Protein AF-A0A4Y2WMZ4-F1 (afdb_monomer)

Structure (mmCIF, N/CA/C/O backbone):
data_AF-A0A4Y2WMZ4-F1
#
_entry.id   AF-A0A4Y2WMZ4-F1
#
loop_
_atom_site.group_PDB
_atom_site.id
_atom_site.type_symbol
_atom_site.label_atom_id
_atom_site.label_alt_id
_atom_site.label_comp_id
_atom_site.label_asym_id
_atom_site.label_entity_id
_atom_site.label_seq_id
_atom_site.pdbx_PDB_ins_code
_atom_site.Cartn_x
_atom_site.Cartn_y
_atom_site.Cartn_z
_atom_site.occupancy
_atom_site.B_iso_or_equiv
_atom_site.auth_seq_id
_atom_site.auth_comp_id
_atom_site.auth_asym_id
_atom_site.auth_atom_id
_atom_site.pdbx_PDB_model_num
ATOM 1 N N . MET A 1 1 ? -33.178 -19.086 -6.536 1.00 58.06 1 MET A N 1
ATOM 2 C CA . MET A 1 1 ? -31.926 -18.379 -6.899 1.00 58.06 1 MET A CA 1
ATOM 3 C C . MET A 1 1 ? -31.926 -17.810 -8.334 1.00 58.06 1 MET A C 1
ATOM 5 O O . MET A 1 1 ? -30.859 -17.615 -8.892 1.00 58.06 1 MET A O 1
ATOM 9 N N . ALA A 1 2 ? -33.077 -17.492 -8.947 1.00 66.69 2 ALA A N 1
ATOM 10 C CA . ALA A 1 2 ? -33.120 -17.097 -10.368 1.00 66.69 2 ALA A CA 1
ATOM 11 C C . ALA A 1 2 ? -32.951 -15.580 -10.615 1.00 66.69 2 ALA A C 1
ATOM 13 O O . ALA A 1 2 ? -32.292 -15.176 -11.569 1.00 66.69 2 ALA A O 1
ATOM 14 N N . ALA A 1 3 ? -33.488 -14.728 -9.732 1.00 72.19 3 ALA A N 1
ATOM 15 C CA . ALA A 1 3 ? -33.454 -13.271 -9.912 1.00 72.19 3 ALA A CA 1
ATOM 16 C C . ALA A 1 3 ? -32.035 -12.675 -9.807 1.00 72.19 3 ALA A C 1
ATOM 18 O O . ALA A 1 3 ? -31.673 -11.786 -10.574 1.00 72.19 3 ALA A O 1
ATOM 19 N N . SER A 1 4 ? -31.201 -13.201 -8.904 1.00 76.88 4 SER A N 1
ATOM 20 C CA . SER A 1 4 ? -29.816 -12.745 -8.723 1.00 76.88 4 SER A CA 1
ATOM 21 C C . SER A 1 4 ? -28.914 -13.096 -9.911 1.00 76.88 4 SER A C 1
ATOM 23 O O . SER A 1 4 ? -28.044 -12.306 -10.268 1.00 76.88 4 SER A O 1
ATOM 25 N N . GLN A 1 5 ? -29.136 -14.246 -10.557 1.00 74.50 5 GLN A N 1
ATOM 26 C CA . GLN A 1 5 ? -28.428 -14.635 -11.782 1.00 74.50 5 GLN A CA 1
ATOM 27 C C . GLN A 1 5 ? -28.852 -13.787 -12.983 1.00 74.50 5 GLN A C 1
ATOM 29 O O . GLN A 1 5 ? -27.995 -13.338 -13.742 1.00 74.50 5 GLN A O 1
ATOM 34 N N . PHE A 1 6 ? -30.150 -13.499 -13.123 1.00 78.88 6 PHE A N 1
ATOM 35 C CA . PHE A 1 6 ? -30.649 -12.643 -14.199 1.00 78.88 6 PHE A CA 1
ATOM 36 C C . PHE A 1 6 ? -30.082 -11.216 -14.116 1.00 78.88 6 PHE A C 1
ATOM 38 O O . PHE A 1 6 ? -29.592 -10.703 -15.122 1.00 78.88 6 PHE A O 1
ATOM 45 N N . LEU A 1 7 ? -30.074 -10.613 -12.918 1.00 80.06 7 LEU A N 1
ATOM 46 C CA . LEU A 1 7 ? -29.489 -9.289 -12.663 1.00 80.06 7 LEU A CA 1
ATOM 47 C C . LEU A 1 7 ? -27.985 -9.254 -12.956 1.00 80.06 7 LEU A C 1
ATOM 49 O O . LEU A 1 7 ? -27.503 -8.339 -13.621 1.00 80.06 7 LEU A O 1
ATOM 53 N N . ARG A 1 8 ? -27.246 -10.270 -12.494 1.00 72.00 8 ARG A N 1
ATOM 54 C CA . ARG A 1 8 ? -25.796 -10.364 -12.702 1.00 72.00 8 ARG A CA 1
ATOM 55 C C . ARG A 1 8 ? -25.433 -10.419 -14.190 1.00 72.00 8 ARG A C 1
ATOM 57 O O . ARG A 1 8 ? -24.520 -9.712 -14.605 1.00 72.00 8 ARG A O 1
ATOM 64 N N . ASN A 1 9 ? -26.163 -11.216 -14.970 1.00 74.19 9 ASN A N 1
ATOM 65 C CA . ASN A 1 9 ? -25.829 -11.478 -16.370 1.00 74.19 9 ASN A CA 1
ATOM 66 C C . ASN A 1 9 ? -26.340 -10.387 -17.320 1.00 74.19 9 ASN A C 1
ATOM 68 O O . ASN A 1 9 ? -25.627 -10.014 -18.244 1.00 74.19 9 ASN A O 1
ATOM 72 N N . ASN A 1 10 ? -27.561 -9.884 -17.107 1.00 75.44 10 ASN A N 1
ATOM 73 C CA . ASN A 1 10 ? -28.216 -8.987 -18.067 1.00 75.44 10 ASN A CA 1
ATOM 74 C C . ASN A 1 10 ? -28.110 -7.508 -17.696 1.00 75.44 10 ASN A C 1
ATOM 76 O O . ASN A 1 10 ? -28.115 -6.667 -18.586 1.00 75.44 10 ASN A O 1
ATOM 80 N N . ILE A 1 11 ? -28.043 -7.178 -16.402 1.00 81.94 11 ILE A N 1
ATOM 81 C CA . ILE A 1 11 ? -28.072 -5.777 -15.950 1.00 81.94 11 ILE A CA 1
ATOM 82 C C . ILE A 1 11 ? -26.678 -5.303 -15.549 1.00 81.94 11 ILE A C 1
ATOM 84 O O . ILE A 1 11 ? -26.291 -4.188 -15.879 1.00 81.94 11 ILE A O 1
ATOM 88 N N . LEU A 1 12 ? -25.905 -6.150 -14.868 1.00 78.62 12 LEU A N 1
ATOM 89 C CA . LEU A 1 12 ? -24.570 -5.784 -14.391 1.00 78.62 12 LEU A CA 1
ATOM 90 C C . LEU A 1 12 ? -23.441 -6.240 -15.328 1.00 78.62 12 LEU A C 1
ATOM 92 O O . LEU A 1 12 ? -22.302 -5.832 -15.122 1.00 78.62 12 LEU A O 1
ATOM 96 N N . ALA A 1 13 ? -23.749 -7.085 -16.323 1.00 80.44 13 ALA A N 1
ATOM 97 C CA . ALA A 1 13 ? -22.795 -7.686 -17.264 1.00 80.44 13 ALA A CA 1
ATOM 98 C C . ALA A 1 13 ? -21.522 -8.233 -16.583 1.00 80.44 13 ALA A C 1
ATOM 100 O O . ALA A 1 13 ? -20.424 -8.176 -17.138 1.00 80.44 13 ALA A O 1
ATOM 101 N N . LEU A 1 14 ? -21.655 -8.740 -15.353 1.00 76.56 14 LEU A N 1
ATOM 102 C CA . LEU A 1 14 ? -20.504 -9.202 -14.590 1.00 76.56 14 LEU A CA 1
ATOM 103 C C . LEU A 1 14 ? -20.110 -10.594 -15.087 1.00 76.56 14 LEU A C 1
ATOM 105 O O . LEU A 1 14 ? -20.973 -11.481 -15.116 1.00 76.56 14 LEU A O 1
ATOM 109 N N . PRO A 1 15 ? -18.829 -10.826 -15.430 1.00 74.50 15 PRO A N 1
ATOM 110 C CA . PRO A 1 15 ? -18.363 -12.163 -15.747 1.00 74.50 15 PRO A CA 1
ATOM 111 C C . PRO A 1 15 ? -18.642 -13.070 -14.548 1.00 74.50 15 PRO A C 1
ATOM 113 O O . PRO A 1 15 ? -18.336 -12.733 -13.399 1.00 74.50 15 PRO A O 1
ATOM 116 N N . SER A 1 16 ? -19.281 -14.211 -14.803 1.00 75.06 16 SER A N 1
ATOM 117 C CA . SER A 1 16 ? -19.517 -15.196 -13.755 1.00 75.06 16 SER A CA 1
ATOM 118 C C . SER A 1 16 ? -18.174 -15.666 -13.197 1.00 75.06 16 SER A C 1
ATOM 120 O O . SER A 1 16 ? -17.227 -15.834 -13.970 1.00 75.06 16 SER A O 1
ATOM 122 N N . PRO A 1 17 ? -18.072 -15.895 -11.877 1.00 77.19 17 PRO A N 1
ATOM 123 C CA . PRO A 1 17 ? -16.851 -16.445 -11.311 1.00 77.19 17 PRO A CA 1
ATOM 124 C C . PRO A 1 17 ? -16.522 -17.783 -12.000 1.00 77.19 17 PRO A C 1
ATOM 126 O O . PRO A 1 17 ? -17.453 -18.540 -12.297 1.00 77.19 17 PRO A O 1
ATOM 129 N N . PRO A 1 18 ? -15.235 -18.066 -12.278 1.00 80.94 18 PRO A N 1
ATOM 130 C CA . PRO A 1 18 ? -14.827 -19.298 -12.944 1.00 80.94 18 PRO A CA 1
ATOM 131 C C . PRO A 1 18 ? -15.292 -20.514 -12.146 1.00 80.94 18 PRO A C 1
ATOM 133 O O . PRO A 1 18 ? -15.280 -20.509 -10.911 1.00 80.94 18 PRO A O 1
ATOM 136 N N . THR A 1 19 ? -15.705 -21.556 -12.862 1.00 87.31 19 THR A N 1
ATOM 137 C CA . THR A 1 19 ? -16.138 -22.809 -12.240 1.00 87.31 19 THR A CA 1
ATOM 138 C C . THR A 1 19 ? -14.970 -23.487 -11.523 1.00 87.31 19 THR A C 1
ATOM 140 O O . THR A 1 19 ? -13.800 -23.256 -11.834 1.00 87.31 19 THR A O 1
ATOM 143 N N . GLU A 1 20 ? -15.265 -24.359 -10.560 1.00 88.44 20 GLU A N 1
ATOM 144 C CA . GLU A 1 20 ? -14.228 -25.059 -9.791 1.00 88.44 20 GLU A CA 1
ATOM 145 C C . GLU A 1 20 ? -13.296 -25.8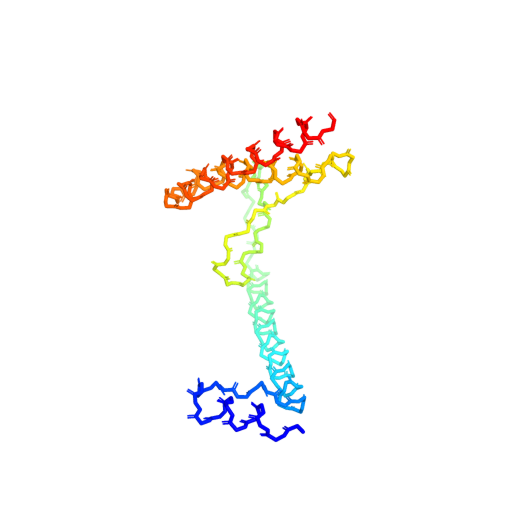93 -10.687 1.00 88.44 20 GLU A C 1
ATOM 147 O O . GLU A 1 20 ? -12.078 -25.896 -10.497 1.00 88.44 20 GLU A O 1
ATOM 152 N N . ALA A 1 21 ? -13.850 -26.517 -11.730 1.00 89.50 21 ALA A N 1
ATOM 153 C CA . ALA A 1 21 ? -13.086 -27.262 -12.725 1.00 89.50 21 ALA A CA 1
ATOM 154 C C . ALA A 1 21 ? -12.137 -26.357 -13.535 1.00 89.50 21 ALA A C 1
ATOM 156 O O . ALA A 1 21 ? -10.973 -26.700 -13.753 1.00 89.50 21 ALA A O 1
ATOM 157 N N . GLU A 1 22 ? -12.602 -25.177 -13.952 1.00 86.69 22 GLU A N 1
ATOM 158 C CA . GLU A 1 22 ? -11.765 -24.197 -14.653 1.00 86.69 22 GLU A CA 1
ATOM 159 C C . GLU A 1 22 ? -10.668 -23.651 -13.738 1.00 86.69 22 GLU A C 1
ATOM 161 O O . GLU A 1 22 ? -9.511 -23.554 -14.148 1.00 86.69 22 GLU A O 1
ATOM 166 N N . LEU A 1 23 ? -10.993 -23.362 -12.476 1.00 86.38 23 LEU A N 1
ATOM 167 C CA . LEU A 1 23 ? -10.026 -22.907 -11.482 1.00 86.38 23 LEU A CA 1
ATOM 168 C C . LEU A 1 23 ? -8.923 -23.947 -11.248 1.00 86.38 23 LEU A C 1
ATOM 170 O O . LEU A 1 23 ? -7.742 -23.592 -11.211 1.00 86.38 23 LEU A O 1
ATOM 174 N N . ALA A 1 24 ? -9.288 -2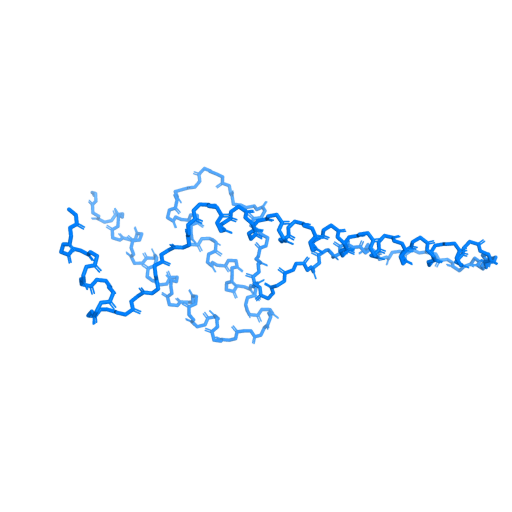5.225 -11.122 1.00 92.19 24 ALA A N 1
ATOM 175 C CA . ALA A 1 24 ? -8.331 -26.320 -10.987 1.00 92.19 24 ALA A CA 1
ATOM 176 C C . ALA A 1 24 ? -7.398 -26.401 -12.204 1.00 92.19 24 ALA A C 1
ATOM 178 O O . ALA A 1 24 ? -6.177 -26.498 -12.046 1.00 92.19 24 ALA A O 1
ATOM 179 N N . ARG A 1 25 ? -7.949 -26.257 -13.415 1.00 93.25 25 ARG A N 1
ATOM 180 C CA . ARG A 1 25 ? -7.167 -26.222 -14.655 1.00 93.25 25 ARG A CA 1
ATOM 181 C C . ARG A 1 25 ? -6.201 -25.036 -14.694 1.00 93.25 25 ARG A C 1
ATOM 183 O O . ARG A 1 25 ? -5.036 -25.223 -15.032 1.00 93.25 25 ARG A O 1
ATOM 190 N N . TYR A 1 26 ? -6.639 -23.834 -14.312 1.00 90.38 26 TYR A N 1
ATOM 191 C CA . TYR A 1 26 ? -5.760 -22.660 -14.246 1.00 90.38 26 TYR A CA 1
ATOM 192 C C . TYR A 1 26 ? -4.632 -22.834 -13.228 1.00 90.38 26 TYR A C 1
ATOM 194 O O . TYR A 1 26 ? -3.495 -22.447 -13.501 1.00 90.38 26 TYR A O 1
ATOM 202 N N . ARG A 1 27 ? -4.921 -23.444 -12.074 1.00 92.44 27 ARG A N 1
ATOM 203 C CA . ARG A 1 27 ? -3.908 -23.758 -11.059 1.00 92.44 27 ARG A CA 1
ATOM 204 C C . ARG A 1 27 ? -2.878 -24.750 -11.592 1.00 92.44 27 ARG A C 1
ATOM 206 O O . ARG A 1 27 ? -1.691 -24.456 -11.509 1.00 92.44 27 ARG A O 1
ATOM 213 N N . SER A 1 28 ? -3.317 -25.858 -12.189 1.00 93.62 28 SER A N 1
ATOM 214 C CA . SER A 1 28 ? -2.423 -26.848 -12.810 1.00 93.62 28 SER A CA 1
ATOM 215 C C . SER A 1 28 ? -1.559 -26.218 -13.904 1.00 93.62 28 SER A C 1
ATOM 217 O O . SER A 1 28 ? -0.338 -26.321 -13.848 1.00 93.62 28 SER A O 1
ATOM 219 N N . MET A 1 29 ? -2.163 -25.460 -14.821 1.00 94.50 29 MET A N 1
ATOM 220 C CA . MET A 1 29 ? -1.436 -24.794 -15.904 1.00 94.50 29 MET A CA 1
ATOM 221 C C . MET A 1 29 ? -0.385 -23.804 -15.380 1.00 94.50 29 MET A C 1
ATOM 223 O O . MET A 1 29 ? 0.723 -23.730 -15.910 1.00 94.50 29 MET A O 1
ATOM 227 N N . ARG A 1 30 ? -0.710 -23.051 -14.320 1.00 92.19 30 ARG A N 1
ATOM 228 C CA . ARG A 1 30 ? 0.234 -22.125 -13.682 1.00 92.19 30 ARG A CA 1
ATOM 229 C C . ARG A 1 30 ? 1.394 -22.872 -13.024 1.00 92.19 30 ARG A C 1
ATOM 231 O O . ARG A 1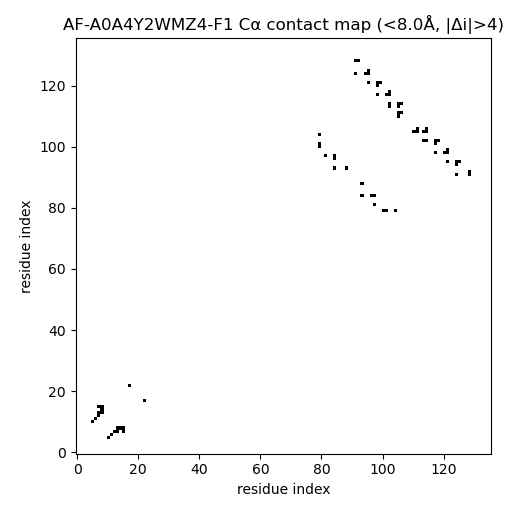 30 ? 2.535 -22.440 -13.167 1.00 92.19 30 ARG A O 1
ATOM 238 N N . LEU A 1 31 ? 1.116 -23.972 -12.324 1.00 96.12 31 LEU A N 1
ATOM 239 C CA . LEU A 1 31 ? 2.148 -24.799 -11.695 1.00 96.12 31 LEU A CA 1
ATOM 240 C C . LEU A 1 31 ? 3.102 -25.385 -12.740 1.00 96.12 31 LEU A C 1
ATOM 242 O O . LEU A 1 31 ? 4.314 -25.260 -12.580 1.00 96.12 31 LEU A O 1
ATOM 246 N N . ASP A 1 32 ? 2.577 -25.921 -13.841 1.00 94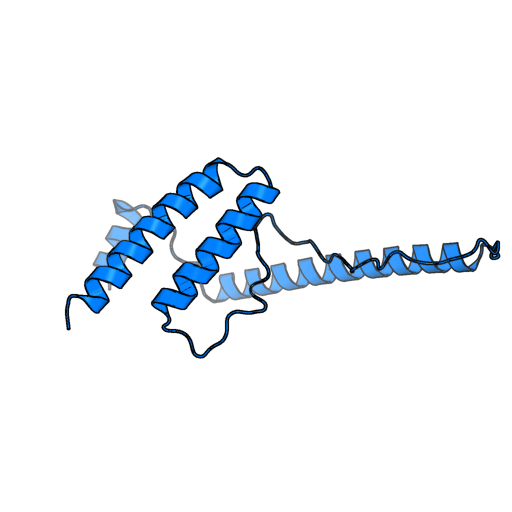.44 32 ASP A N 1
ATOM 247 C CA . ASP A 1 32 ? 3.392 -26.467 -14.931 1.00 94.44 32 ASP A CA 1
ATOM 248 C C . ASP A 1 32 ? 4.272 -25.396 -15.581 1.00 94.44 32 ASP A C 1
ATOM 250 O O . ASP A 1 32 ? 5.440 -25.634 -15.897 1.00 94.44 32 ASP A O 1
ATOM 254 N N . GLN A 1 33 ? 3.734 -24.187 -15.764 1.00 93.19 33 GLN A N 1
ATOM 255 C CA . GLN A 1 33 ? 4.489 -23.063 -16.311 1.00 93.19 33 GLN A CA 1
ATOM 256 C C . GLN A 1 33 ? 5.638 -22.642 -15.387 1.00 93.19 33 GLN A C 1
ATOM 258 O O . GLN A 1 33 ? 6.750 -22.398 -15.861 1.00 93.19 33 GLN A O 1
ATOM 263 N N . VAL A 1 34 ? 5.379 -22.570 -14.079 1.00 91.25 34 VAL A N 1
ATOM 264 C CA . VAL A 1 34 ? 6.401 -22.263 -13.070 1.00 91.25 34 VAL A CA 1
ATOM 265 C C . VAL A 1 34 ? 7.468 -23.353 -13.050 1.00 91.25 34 VAL A C 1
ATOM 267 O O . VAL A 1 34 ? 8.655 -23.044 -13.125 1.00 91.25 34 VAL A O 1
ATOM 270 N N . HIS A 1 35 ? 7.062 -24.622 -13.030 1.00 93.69 35 HIS A N 1
ATOM 271 C CA . HIS A 1 35 ? 7.987 -25.750 -13.010 1.00 93.69 35 HIS A CA 1
ATOM 272 C C . HIS A 1 35 ? 8.890 -25.761 -14.250 1.00 93.69 35 HIS A C 1
ATOM 274 O O . HIS A 1 35 ? 10.108 -25.892 -14.129 1.00 93.69 35 HIS A O 1
ATOM 280 N N . ARG A 1 36 ? 8.320 -25.518 -15.437 1.00 95.06 36 ARG A N 1
ATOM 281 C CA . ARG A 1 36 ? 9.084 -25.406 -16.685 1.00 95.06 36 ARG A CA 1
ATOM 282 C C . ARG A 1 36 ? 10.126 -24.288 -16.626 1.00 95.06 36 ARG A C 1
ATOM 284 O O . ARG A 1 36 ? 11.251 -24.507 -17.065 1.00 95.06 36 ARG A O 1
ATOM 291 N N . ARG A 1 37 ? 9.777 -23.113 -16.085 1.00 91.25 37 ARG A N 1
ATOM 292 C CA . ARG A 1 37 ? 10.740 -22.010 -15.912 1.00 91.25 37 ARG A CA 1
ATOM 293 C C . ARG A 1 37 ? 11.886 -22.401 -14.984 1.00 91.25 37 ARG A C 1
ATOM 295 O O . ARG A 1 37 ? 13.038 -22.234 -15.363 1.00 91.25 37 ARG A O 1
ATOM 302 N N . ILE A 1 38 ? 11.571 -22.984 -13.826 1.00 89.12 38 ILE A N 1
ATOM 303 C CA . ILE A 1 38 ? 12.579 -23.425 -12.849 1.00 89.12 38 ILE A CA 1
ATOM 304 C C . ILE A 1 38 ? 13.541 -24.436 -13.482 1.00 89.12 38 ILE A C 1
ATOM 306 O O . ILE A 1 38 ? 14.752 -24.339 -13.301 1.00 89.12 38 ILE A O 1
ATOM 310 N N . GLN A 1 39 ? 13.019 -25.398 -14.246 1.00 91.62 39 GLN A N 1
ATOM 311 C CA . GLN A 1 39 ? 13.854 -26.394 -14.911 1.00 91.62 39 GLN A CA 1
ATOM 312 C C . GLN A 1 39 ? 14.811 -25.750 -15.926 1.00 91.62 39 GLN A C 1
ATOM 314 O O . GLN A 1 39 ? 15.998 -26.066 -15.923 1.00 91.62 39 GLN A O 1
ATOM 319 N N . GLN A 1 40 ? 14.319 -24.818 -16.747 1.00 92.19 40 GLN A N 1
ATOM 320 C CA . GLN A 1 40 ? 15.148 -24.108 -17.725 1.00 92.19 40 GLN A CA 1
ATOM 321 C C . GLN A 1 40 ? 16.252 -23.278 -17.060 1.00 92.19 40 GLN A C 1
ATOM 323 O O . GLN A 1 40 ? 17.396 -23.306 -17.511 1.00 92.19 40 GLN A O 1
ATOM 328 N N . GLU A 1 41 ? 15.929 -22.566 -15.978 1.00 85.50 41 GLU A N 1
ATOM 329 C CA . GLU A 1 41 ? 16.911 -21.791 -15.211 1.00 85.50 41 GLU A CA 1
ATOM 330 C C . GLU A 1 41 ? 17.983 -22.702 -14.599 1.00 85.50 41 GLU A C 1
ATOM 332 O O . GLU A 1 41 ? 19.176 -22.433 -14.747 1.00 85.50 41 GLU A O 1
ATOM 337 N N . LYS A 1 42 ? 17.575 -23.831 -14.005 1.00 89.94 42 LYS A N 1
ATOM 338 C CA . LYS A 1 42 ? 18.488 -24.820 -13.415 1.00 89.94 42 LYS A CA 1
ATOM 339 C C . LYS A 1 42 ? 19.426 -25.450 -14.449 1.00 89.94 42 LYS A C 1
ATOM 341 O O . LYS A 1 42 ? 20.612 -25.633 -14.177 1.00 89.94 42 LYS A O 1
ATOM 346 N N . GLU A 1 43 ? 18.916 -25.789 -15.632 1.00 88.44 43 GLU A N 1
ATOM 347 C CA . GLU A 1 43 ? 19.728 -26.322 -16.734 1.00 88.44 43 GLU A CA 1
ATOM 348 C C . GLU A 1 43 ? 20.731 -25.277 -17.246 1.00 88.44 43 GLU A C 1
ATOM 350 O O . GLU A 1 43 ? 21.913 -25.584 -17.429 1.00 88.44 43 GLU A O 1
ATOM 355 N N . ALA A 1 44 ? 20.297 -24.025 -17.413 1.00 87.56 44 ALA A N 1
ATOM 356 C CA . ALA A 1 44 ? 21.171 -22.931 -17.824 1.00 87.56 44 ALA A CA 1
ATOM 357 C C . ALA A 1 44 ? 22.280 -22.657 -16.793 1.00 87.56 44 ALA A C 1
ATOM 359 O O . ALA A 1 44 ? 23.436 -22.444 -17.169 1.00 87.56 44 ALA A O 1
ATOM 360 N N . GLU A 1 45 ? 21.958 -22.696 -15.499 1.00 84.44 45 GLU A N 1
ATOM 361 C CA . GLU A 1 45 ? 22.927 -22.526 -14.416 1.00 84.44 45 GLU A CA 1
ATOM 362 C C . GLU A 1 45 ? 23.949 -23.669 -14.380 1.00 84.44 45 GLU A C 1
ATOM 364 O O . GLU A 1 45 ? 25.152 -23.416 -14.307 1.00 84.44 45 GLU A O 1
ATOM 369 N N . MET A 1 46 ? 23.503 -24.920 -14.538 1.00 81.94 46 MET A N 1
ATOM 370 C CA . MET A 1 46 ? 24.396 -26.080 -14.602 1.00 81.94 46 MET A CA 1
ATOM 371 C C . MET A 1 46 ? 25.394 -25.974 -15.763 1.00 81.94 46 MET A C 1
ATOM 373 O O . MET A 1 46 ? 26.586 -26.233 -15.581 1.00 81.94 46 MET A O 1
ATOM 377 N N . LEU A 1 47 ? 24.934 -25.543 -16.941 1.00 84.81 47 LEU A N 1
ATOM 378 C CA . LEU A 1 47 ? 25.798 -25.320 -18.103 1.00 84.81 47 LEU A CA 1
ATOM 379 C C . LEU A 1 47 ? 26.810 -24.189 -17.865 1.00 84.81 47 LEU A C 1
ATOM 381 O O . LEU A 1 47 ? 27.969 -24.308 -18.275 1.00 84.81 47 LEU A O 1
ATOM 385 N N . ARG A 1 48 ? 26.414 -23.108 -17.175 1.00 78.19 48 ARG A N 1
ATOM 386 C CA . ARG A 1 48 ? 27.345 -22.037 -16.770 1.00 78.19 48 ARG A CA 1
ATOM 387 C C . ARG A 1 48 ? 28.413 -22.575 -15.820 1.00 78.19 48 ARG A C 1
ATOM 389 O O . ARG A 1 48 ? 29.597 -22.378 -16.084 1.00 78.19 48 ARG A O 1
ATOM 396 N N . ASN A 1 49 ? 28.012 -23.321 -14.793 1.00 75.44 49 ASN A N 1
ATOM 397 C CA . ASN A 1 49 ? 28.927 -23.879 -13.797 1.00 75.44 49 ASN A CA 1
ATOM 398 C C . ASN A 1 49 ? 29.905 -24.900 -14.412 1.00 75.44 49 ASN A C 1
ATOM 400 O O . ASN A 1 49 ? 31.092 -24.910 -14.091 1.00 75.44 49 ASN A O 1
ATOM 404 N N . GLN A 1 50 ? 29.442 -25.724 -15.361 1.00 74.88 50 GLN A N 1
ATOM 405 C CA . GLN A 1 50 ? 30.302 -26.658 -16.094 1.00 74.88 50 GLN A CA 1
ATOM 406 C C . GLN A 1 50 ? 31.339 -25.919 -16.955 1.00 74.88 50 GLN A C 1
ATOM 408 O O . GLN A 1 50 ? 32.518 -26.283 -16.951 1.00 74.88 50 GLN A O 1
ATOM 413 N N . LYS A 1 51 ? 30.939 -24.846 -17.651 1.00 69.19 51 LYS A N 1
ATOM 414 C CA . LYS A 1 51 ? 31.859 -24.032 -18.458 1.00 69.19 51 LYS A CA 1
ATOM 415 C C . LYS A 1 51 ? 32.902 -23.322 -17.591 1.00 69.19 51 LYS A C 1
ATOM 417 O O . LYS A 1 51 ? 34.063 -23.248 -17.993 1.00 69.19 51 LYS A O 1
ATOM 422 N N . GLU A 1 52 ? 32.522 -22.865 -16.399 1.00 60.66 52 GLU A N 1
ATOM 423 C CA . GLU A 1 52 ? 33.458 -22.295 -15.422 1.00 60.66 52 GLU A CA 1
ATOM 424 C C . GLU A 1 52 ? 34.425 -23.342 -14.844 1.00 60.66 52 GLU A C 1
ATOM 426 O O . GLU A 1 52 ? 35.599 -23.035 -14.657 1.00 60.66 52 GLU A O 1
ATOM 431 N N . SER A 1 53 ? 34.005 -24.604 -14.685 1.00 57.34 53 SER A N 1
ATOM 432 C CA . SER A 1 53 ? 34.885 -25.683 -14.197 1.00 57.34 53 SER A CA 1
ATOM 433 C C . SER A 1 53 ? 36.022 -26.074 -15.160 1.00 57.34 53 SER A C 1
ATOM 435 O O . SER A 1 53 ? 37.038 -26.613 -14.730 1.00 57.34 53 SER A O 1
ATOM 437 N N . SER A 1 54 ? 35.895 -25.761 -16.457 1.00 57.06 54 SER A N 1
ATOM 438 C CA . SER A 1 54 ? 36.941 -26.002 -17.472 1.00 57.06 54 SER A CA 1
ATOM 439 C C . SER A 1 54 ? 37.954 -24.856 -17.637 1.00 57.06 54 SER A C 1
ATOM 441 O O . SER A 1 54 ? 38.853 -24.946 -18.475 1.00 57.06 54 SER A O 1
ATOM 443 N N . LYS A 1 55 ? 37.835 -23.769 -16.860 1.00 53.31 55 LYS A N 1
ATOM 444 C CA . LYS A 1 55 ? 38.722 -22.600 -16.940 1.00 53.31 55 LYS A CA 1
ATOM 445 C C . LYS A 1 55 ? 39.535 -22.504 -15.646 1.00 53.31 55 LYS A C 1
ATOM 447 O O . LYS A 1 55 ? 39.027 -22.099 -14.609 1.00 53.31 55 LYS A O 1
ATOM 452 N N . SER A 1 56 ? 40.794 -22.936 -15.705 1.00 42.66 56 SER A N 1
ATOM 453 C CA . SER A 1 56 ? 41.736 -22.967 -14.576 1.00 42.66 56 SER A CA 1
ATOM 454 C C . SER A 1 56 ? 41.803 -21.638 -13.793 1.00 42.66 56 SER A C 1
ATOM 456 O O . SER A 1 56 ? 41.729 -20.567 -14.405 1.00 42.66 56 SER A O 1
ATOM 458 N N . PRO A 1 57 ? 41.981 -21.681 -12.457 1.00 46.50 57 PRO A N 1
ATOM 459 C CA . PRO A 1 57 ? 41.818 -20.526 -11.581 1.00 46.50 57 PRO A CA 1
ATOM 460 C C . PRO A 1 57 ? 43.044 -19.609 -11.635 1.00 46.50 57 PRO A C 1
ATOM 462 O O . PRO A 1 57 ? 44.180 -20.053 -11.490 1.00 46.50 57 PRO A O 1
ATOM 465 N N . SER A 1 58 ? 42.819 -18.306 -11.797 1.00 38.91 58 SER A N 1
ATOM 466 C CA . SER A 1 58 ? 43.826 -17.281 -11.493 1.00 38.91 58 SER A CA 1
ATOM 467 C C . SER A 1 58 ? 43.579 -16.777 -10.064 1.00 38.91 58 SER A C 1
ATOM 469 O O . SER A 1 58 ? 42.448 -16.383 -9.769 1.00 38.91 58 SER A O 1
ATOM 471 N N . PRO A 1 59 ? 44.572 -16.777 -9.156 1.00 45.84 59 PRO A N 1
ATOM 472 C CA . PRO A 1 59 ? 44.366 -16.351 -7.780 1.00 45.84 59 PRO A CA 1
ATOM 473 C C . PRO A 1 59 ? 44.443 -14.825 -7.699 1.00 45.84 59 PRO A C 1
ATOM 475 O O . PRO A 1 59 ? 45.520 -14.245 -7.574 1.00 45.84 59 PRO A O 1
ATOM 478 N N . VAL A 1 60 ? 43.290 -14.160 -7.745 1.00 37.16 60 VAL A N 1
ATOM 479 C CA . VAL A 1 60 ? 43.184 -12.739 -7.396 1.00 37.16 60 VAL A CA 1
ATOM 480 C C . VAL A 1 60 ? 42.341 -12.592 -6.134 1.00 37.16 60 VAL A C 1
ATOM 482 O O . VAL A 1 60 ? 41.128 -12.758 -6.120 1.00 37.16 60 VAL A O 1
ATOM 485 N N . LYS A 1 61 ? 43.094 -12.366 -5.058 1.00 39.56 61 LYS A N 1
ATOM 486 C CA . LYS A 1 61 ? 42.765 -11.927 -3.699 1.00 39.56 61 LYS A CA 1
ATOM 487 C C . LYS A 1 61 ? 41.335 -11.389 -3.496 1.00 39.56 61 LYS A C 1
ATOM 489 O O . LYS A 1 61 ? 40.962 -10.351 -4.026 1.00 39.56 61 LYS A O 1
ATOM 494 N N . SER A 1 62 ? 40.606 -12.070 -2.613 1.00 38.81 62 SER A N 1
ATOM 495 C CA . SER A 1 62 ? 39.528 -11.519 -1.773 1.00 38.81 62 SER A CA 1
ATOM 496 C C . SER A 1 62 ? 40.137 -10.659 -0.640 1.00 38.81 62 SER A C 1
ATOM 498 O O . SER A 1 62 ? 41.312 -10.882 -0.332 1.00 38.81 62 SER A O 1
ATOM 500 N N . PRO A 1 63 ? 39.411 -9.721 0.013 1.00 47.00 63 PRO A N 1
ATOM 501 C CA . PRO A 1 63 ? 38.050 -9.966 0.490 1.00 47.00 63 PRO A CA 1
ATOM 502 C C . PRO A 1 63 ? 37.075 -8.781 0.421 1.00 47.00 63 PRO A C 1
ATOM 504 O O . PRO A 1 63 ? 37.441 -7.624 0.247 1.00 47.00 63 PRO A O 1
ATOM 507 N N . ASN A 1 64 ? 35.827 -9.123 0.731 1.00 39.50 64 ASN A N 1
ATOM 508 C CA . ASN A 1 64 ? 34.809 -8.242 1.289 1.00 39.50 64 ASN A CA 1
ATOM 509 C C . ASN A 1 64 ? 33.896 -7.541 0.280 1.00 39.50 64 ASN A C 1
ATOM 511 O O . ASN A 1 64 ? 34.019 -6.355 0.001 1.00 39.50 64 ASN A O 1
ATOM 515 N N . GLN A 1 65 ? 32.901 -8.290 -0.184 1.00 42.19 65 GLN A N 1
ATOM 516 C CA . GLN A 1 65 ? 31.550 -7.769 -0.350 1.00 42.19 65 GLN A CA 1
ATOM 517 C C . GLN A 1 65 ? 30.596 -8.951 -0.190 1.00 42.19 65 GLN A C 1
ATOM 519 O O . GLN A 1 65 ? 30.555 -9.854 -1.024 1.00 42.19 65 GLN A O 1
ATOM 524 N N . GLN A 1 66 ? 29.881 -8.970 0.935 1.00 43.16 66 GLN A N 1
ATOM 525 C CA . GLN A 1 66 ? 28.715 -9.820 1.136 1.00 43.16 66 GLN A CA 1
ATOM 526 C C . GLN A 1 66 ? 27.735 -9.544 -0.008 1.00 43.16 66 GLN A C 1
ATOM 528 O O . GLN A 1 66 ? 27.011 -8.552 0.011 1.00 43.16 66 GLN A O 1
ATOM 533 N N . ARG A 1 67 ? 27.717 -10.410 -1.025 1.00 42.31 67 ARG A N 1
ATOM 534 C CA . ARG A 1 67 ? 26.569 -10.508 -1.923 1.00 42.31 67 ARG A CA 1
ATOM 535 C C . ARG A 1 67 ? 25.456 -11.164 -1.126 1.00 42.31 67 ARG A C 1
ATOM 537 O O . ARG A 1 67 ? 25.378 -12.386 -1.039 1.00 42.31 67 ARG A O 1
ATOM 544 N N . VAL A 1 68 ? 24.635 -10.330 -0.504 1.00 44.62 68 VAL A N 1
ATOM 545 C CA . VAL A 1 68 ? 23.282 -10.716 -0.120 1.00 44.62 68 VAL A CA 1
ATOM 546 C C . VAL A 1 68 ? 22.605 -11.180 -1.406 1.00 44.62 68 VAL A C 1
ATOM 548 O O . VAL A 1 68 ? 22.564 -10.446 -2.392 1.00 44.62 68 VAL A O 1
ATOM 551 N N . ALA A 1 69 ? 22.201 -12.445 -1.429 1.00 45.03 69 ALA A N 1
ATOM 552 C CA . ALA A 1 69 ? 21.446 -13.012 -2.526 1.00 45.03 69 ALA A CA 1
ATOM 553 C C . ALA A 1 69 ? 20.150 -12.208 -2.677 1.00 45.03 69 ALA A C 1
ATOM 555 O O . ALA A 1 69 ? 19.342 -12.171 -1.753 1.00 45.03 69 ALA A O 1
ATOM 556 N N . GLU A 1 70 ? 19.963 -11.559 -3.820 1.00 49.81 70 GLU A N 1
ATOM 557 C CA . GLU A 1 70 ? 18.667 -11.027 -4.223 1.00 49.81 70 GLU A CA 1
ATOM 558 C C . GLU A 1 70 ? 17.905 -12.118 -4.986 1.00 49.81 70 GLU A C 1
ATOM 560 O O . GLU A 1 70 ? 18.218 -12.378 -6.150 1.00 49.81 70 GLU A O 1
ATOM 565 N N . PRO A 1 71 ? 16.872 -12.746 -4.403 1.00 47.41 71 PRO A N 1
ATOM 566 C CA . PRO A 1 71 ? 15.813 -13.345 -5.188 1.00 47.41 71 PRO A CA 1
ATOM 567 C C . PRO A 1 71 ? 14.723 -12.287 -5.408 1.00 47.41 71 PRO A C 1
ATOM 569 O O . PRO A 1 71 ? 13.719 -12.264 -4.701 1.00 47.41 71 PRO A O 1
ATOM 572 N N . VAL A 1 72 ? 14.898 -11.395 -6.388 1.00 57.09 72 VAL A N 1
ATOM 573 C CA . VAL A 1 72 ? 13.818 -10.492 -6.832 1.00 57.09 72 VAL A CA 1
ATOM 574 C C . VAL A 1 72 ? 13.245 -10.933 -8.177 1.00 57.09 72 VAL A C 1
ATOM 576 O O . VAL A 1 72 ? 13.553 -10.402 -9.237 1.00 57.09 72 VAL A O 1
ATOM 579 N N . SER A 1 73 ? 12.350 -11.918 -8.136 1.00 60.94 73 SER A N 1
ATOM 580 C CA . SER A 1 73 ? 11.230 -12.017 -9.083 1.00 60.94 73 SER A CA 1
ATOM 581 C C . SER A 1 73 ? 10.239 -13.066 -8.579 1.00 60.94 73 SER A C 1
ATOM 583 O O . SER A 1 73 ? 10.652 -14.200 -8.345 1.00 60.94 73 SER A O 1
ATOM 585 N N . PRO A 1 74 ? 8.942 -12.734 -8.420 1.00 47.06 74 PRO A N 1
ATOM 586 C CA . PRO A 1 74 ? 8.149 -12.347 -9.584 1.00 47.06 74 PRO A CA 1
ATOM 587 C C . PRO A 1 74 ? 7.106 -11.236 -9.329 1.00 47.06 74 PRO A C 1
ATOM 589 O O . PRO A 1 74 ? 6.190 -11.392 -8.527 1.00 47.06 74 PRO A O 1
ATOM 592 N N . GLY A 1 75 ? 7.163 -10.176 -10.142 1.00 50.47 75 GLY A N 1
ATOM 593 C CA . GLY A 1 75 ? 5.987 -9.376 -10.515 1.00 50.47 75 GLY A CA 1
ATOM 594 C C . GLY A 1 75 ? 5.705 -8.125 -9.682 1.00 50.47 75 GLY A C 1
ATOM 595 O O . GLY A 1 75 ? 4.775 -8.135 -8.893 1.00 50.47 75 GLY A O 1
ATOM 596 N N . THR A 1 76 ? 6.466 -7.050 -9.925 1.00 56.69 76 THR A N 1
ATOM 597 C CA . THR A 1 76 ? 6.096 -5.609 -9.830 1.00 56.69 76 THR A CA 1
ATOM 598 C C . THR A 1 76 ? 5.355 -5.087 -8.582 1.00 56.69 76 THR A C 1
ATOM 600 O O . THR A 1 76 ? 4.948 -3.928 -8.550 1.00 56.69 76 THR A O 1
ATOM 603 N N . GLY A 1 77 ? 5.198 -5.888 -7.533 1.00 62.62 77 GLY A N 1
ATOM 604 C CA . GLY A 1 77 ? 4.715 -5.464 -6.231 1.00 62.62 77 GLY A CA 1
ATOM 605 C C . GLY A 1 77 ? 5.873 -4.877 -5.446 1.00 62.62 77 GLY A C 1
ATOM 606 O O . GLY A 1 77 ? 6.901 -5.522 -5.253 1.00 62.62 77 GLY A O 1
ATOM 607 N N . TRP A 1 78 ? 5.726 -3.63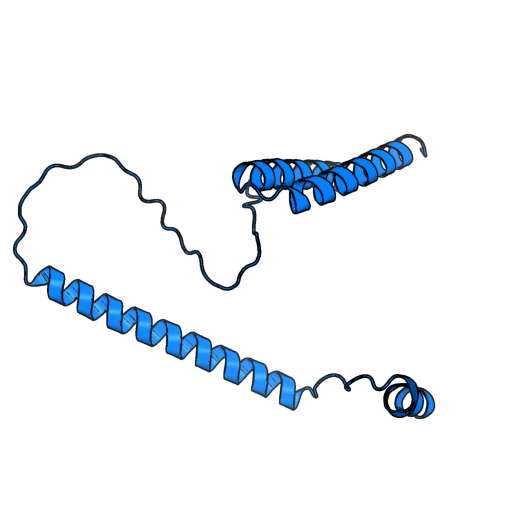7 -5.008 1.00 64.25 78 TRP A N 1
ATOM 608 C CA . TRP A 1 78 ? 6.643 -3.054 -4.047 1.00 64.25 78 TRP A CA 1
ATOM 609 C C . TRP A 1 78 ? 6.426 -3.742 -2.691 1.00 64.25 78 TRP A C 1
ATOM 611 O O . TRP A 1 78 ? 5.407 -3.526 -2.040 1.00 64.25 78 TRP A O 1
ATOM 621 N N . CYS A 1 79 ? 7.348 -4.626 -2.310 1.00 56.47 79 CYS A N 1
ATOM 622 C CA . CYS A 1 79 ? 7.325 -5.351 -1.040 1.00 56.47 79 CYS A CA 1
ATOM 623 C C . CYS A 1 79 ? 8.400 -4.788 -0.111 1.00 56.47 79 CYS A C 1
ATOM 625 O O . CYS A 1 79 ? 9.554 -4.661 -0.514 1.00 56.47 79 CYS A O 1
ATOM 627 N N . VAL A 1 80 ? 8.030 -4.486 1.137 1.00 59.72 80 VAL A N 1
ATOM 628 C CA . VAL A 1 80 ? 8.983 -4.121 2.193 1.00 59.72 80 VAL A CA 1
ATOM 629 C C . VAL A 1 80 ? 9.165 -5.306 3.138 1.00 59.72 80 VAL A C 1
ATOM 631 O O . VAL A 1 80 ? 8.190 -5.968 3.497 1.00 59.72 80 VAL A O 1
ATOM 634 N N . SER A 1 81 ? 10.400 -5.565 3.565 1.00 59.84 81 SER A N 1
ATOM 635 C CA . SER A 1 81 ? 10.688 -6.555 4.605 1.00 59.84 81 SER A CA 1
ATOM 636 C C . SER A 1 81 ? 10.146 -6.059 5.947 1.00 59.84 81 SER A C 1
ATOM 638 O O . SER A 1 81 ? 10.642 -5.088 6.523 1.00 59.84 81 SER A O 1
ATOM 640 N N . THR A 1 82 ? 9.103 -6.707 6.464 1.00 60.03 82 THR A N 1
ATOM 641 C CA . THR A 1 82 ? 8.477 -6.365 7.752 1.00 60.03 82 THR A CA 1
ATOM 642 C C . THR A 1 82 ? 9.164 -7.023 8.954 1.00 60.03 82 THR A C 1
ATOM 644 O O . THR A 1 82 ? 8.574 -7.050 10.029 1.00 60.03 82 THR A O 1
ATOM 647 N N . ASP A 1 83 ? 10.410 -7.489 8.813 1.00 54.47 83 ASP A N 1
ATOM 648 C CA . ASP A 1 83 ? 11.123 -8.438 9.699 1.00 54.47 83 ASP A CA 1
ATOM 649 C C . ASP A 1 83 ? 11.334 -8.025 11.172 1.00 54.47 83 ASP A C 1
ATOM 651 O O . ASP A 1 83 ? 12.042 -8.691 11.921 1.00 54.47 83 ASP A O 1
ATOM 655 N N . SER A 1 84 ? 10.753 -6.930 11.655 1.00 55.19 84 SER A N 1
ATOM 656 C CA . SER A 1 84 ? 10.898 -6.516 13.056 1.00 55.19 84 SER A CA 1
ATOM 657 C C . SER A 1 84 ? 9.754 -5.610 13.493 1.00 55.19 84 SER A C 1
ATOM 659 O O . SER A 1 84 ? 9.968 -4.426 13.771 1.00 55.19 84 SER A O 1
ATOM 661 N N . VAL A 1 85 ? 8.515 -6.096 13.475 1.00 57.44 85 VAL A N 1
ATOM 662 C CA . VAL A 1 85 ? 7.464 -5.479 14.295 1.00 57.44 85 VAL A CA 1
ATOM 663 C C . VAL A 1 85 ? 7.212 -6.422 15.460 1.00 57.44 85 VAL A C 1
ATOM 665 O O . VAL A 1 85 ? 6.874 -7.579 15.247 1.00 57.44 85 VAL A O 1
ATOM 668 N N . LYS A 1 86 ? 7.496 -5.959 16.679 1.00 58.09 86 LYS A N 1
ATOM 669 C CA . LYS A 1 86 ? 7.300 -6.749 17.897 1.00 58.09 86 LYS A CA 1
ATOM 670 C C . LYS A 1 86 ? 5.805 -7.054 18.034 1.00 58.09 86 LYS A C 1
ATOM 672 O O . LYS A 1 86 ? 4.994 -6.145 17.888 1.00 58.09 86 LYS A O 1
ATOM 677 N N . GLU A 1 87 ? 5.454 -8.308 18.303 1.00 59.16 87 GLU A N 1
ATOM 678 C CA . GLU A 1 87 ? 4.058 -8.774 18.387 1.00 59.16 87 GLU A CA 1
ATOM 679 C C . GLU A 1 87 ? 3.295 -8.252 19.625 1.00 59.16 87 GLU A C 1
ATOM 681 O O . GLU A 1 87 ? 2.086 -8.425 19.708 1.00 59.16 87 GLU A O 1
ATOM 686 N N . GLU A 1 88 ? 3.968 -7.587 20.574 1.00 58.81 88 GLU A N 1
ATOM 687 C CA . GLU A 1 88 ? 3.359 -7.057 21.811 1.00 58.81 88 GLU A CA 1
ATOM 688 C C . GLU A 1 88 ? 2.743 -5.647 21.688 1.00 58.81 88 GLU A C 1
ATOM 690 O O . GLU A 1 88 ? 2.226 -5.114 22.670 1.00 58.81 88 GLU A O 1
ATOM 695 N N . GLU A 1 89 ? 2.807 -5.003 20.522 1.00 67.31 89 GLU A N 1
ATOM 696 C CA . GLU A 1 89 ? 2.253 -3.655 20.340 1.00 67.31 89 GLU A CA 1
ATOM 697 C C . GLU A 1 89 ? 0.782 -3.710 19.889 1.00 67.31 89 GLU A C 1
ATOM 699 O O . GLU A 1 89 ? 0.401 -4.589 19.117 1.00 67.31 89 GLU A O 1
ATOM 704 N N . ASP A 1 90 ? -0.044 -2.762 20.353 1.00 87.25 90 ASP A N 1
ATOM 705 C CA . ASP A 1 90 ? -1.431 -2.568 19.894 1.00 87.25 90 ASP A CA 1
ATOM 706 C C . ASP A 1 90 ? -1.501 -2.664 18.353 1.00 87.25 90 ASP A C 1
ATOM 708 O O . ASP A 1 90 ? -0.709 -1.989 17.681 1.00 87.25 90 ASP A O 1
ATOM 712 N N . PRO A 1 91 ? -2.417 -3.472 17.772 1.00 90.25 91 PRO A N 1
ATOM 713 C CA . PRO A 1 91 ? -2.514 -3.660 16.323 1.00 90.25 91 PRO A CA 1
ATOM 714 C C . PRO A 1 91 ? -2.601 -2.339 15.544 1.00 90.25 91 PRO A C 1
ATOM 716 O O . PRO A 1 91 ? -2.058 -2.234 14.441 1.00 90.25 91 PRO A O 1
ATOM 719 N N . MET A 1 92 ? -3.226 -1.303 16.114 1.00 91.94 92 MET A N 1
ATOM 720 C CA . MET A 1 92 ? -3.290 0.018 15.489 1.00 91.94 92 MET A CA 1
ATOM 721 C C . MET A 1 92 ? -1.915 0.701 15.448 1.00 91.94 92 MET A C 1
ATOM 723 O O . MET A 1 92 ? -1.515 1.275 14.433 1.00 91.94 92 MET A O 1
ATOM 727 N N . VAL A 1 93 ? -1.154 0.612 16.537 1.00 90.88 93 VAL A N 1
ATOM 728 C CA . VAL A 1 93 ? 0.198 1.178 16.627 1.00 90.88 93 VAL A CA 1
ATOM 729 C C . VAL A 1 93 ? 1.169 0.409 15.730 1.00 90.88 93 VAL A C 1
ATOM 731 O O . VAL A 1 93 ? 1.980 1.015 15.025 1.00 90.88 93 VAL A O 1
ATOM 734 N N . GLN A 1 94 ? 1.028 -0.915 15.662 1.00 91.19 94 GLN A N 1
ATOM 735 C CA . GLN A 1 94 ? 1.755 -1.753 14.716 1.00 91.19 94 GLN A CA 1
ATOM 736 C C . GLN A 1 94 ? 1.521 -1.288 13.270 1.00 91.19 94 GLN A C 1
ATOM 738 O O . GLN A 1 94 ? 2.490 -1.121 12.523 1.00 91.19 94 GLN A O 1
ATOM 743 N N . GLN A 1 95 ? 0.276 -1.005 12.876 1.00 92.75 95 GLN A N 1
ATOM 744 C CA . GLN A 1 95 ? -0.020 -0.511 11.531 1.00 92.75 95 GLN A CA 1
ATOM 745 C C . GLN A 1 95 ? 0.610 0.865 11.263 1.00 92.75 95 GLN A C 1
ATOM 747 O O . GLN A 1 95 ? 1.187 1.075 10.195 1.00 92.75 95 GLN A O 1
ATOM 752 N N . ILE A 1 96 ? 0.593 1.782 12.236 1.00 93.81 96 ILE A N 1
ATOM 753 C CA . ILE A 1 96 ? 1.298 3.075 12.140 1.00 93.81 96 ILE A CA 1
ATOM 754 C C . ILE A 1 96 ? 2.801 2.856 11.891 1.00 93.81 96 ILE A C 1
ATOM 756 O O . ILE A 1 96 ? 3.397 3.487 11.013 1.00 93.81 96 ILE A O 1
ATOM 760 N N . ASN A 1 97 ? 3.416 1.918 12.614 1.00 92.44 97 ASN A N 1
ATOM 761 C CA . ASN A 1 97 ? 4.829 1.574 12.456 1.00 92.44 97 ASN A CA 1
ATOM 762 C C . ASN A 1 97 ? 5.135 0.936 11.093 1.00 92.44 97 ASN A C 1
ATOM 764 O O . ASN A 1 97 ? 6.178 1.224 10.497 1.00 92.44 97 ASN A O 1
ATOM 768 N N . ILE A 1 98 ? 4.225 0.119 10.564 1.00 92.62 98 ILE A N 1
ATOM 769 C CA . ILE A 1 98 ? 4.320 -0.445 9.215 1.00 92.62 98 ILE A CA 1
ATOM 770 C C . ILE A 1 98 ? 4.290 0.675 8.166 1.00 92.62 98 ILE A C 1
ATOM 772 O O . ILE A 1 98 ? 5.187 0.742 7.321 1.00 92.62 98 ILE A O 1
ATOM 776 N N . ILE A 1 99 ? 3.334 1.604 8.248 1.00 95.50 99 ILE A N 1
ATOM 777 C CA . ILE A 1 99 ? 3.234 2.731 7.307 1.00 95.50 99 ILE A CA 1
ATOM 778 C C . ILE A 1 99 ? 4.481 3.623 7.362 1.00 95.50 99 ILE A C 1
ATOM 780 O O . ILE A 1 99 ? 4.991 4.017 6.313 1.00 95.50 99 ILE A O 1
ATOM 784 N N . HIS A 1 100 ? 5.061 3.866 8.543 1.00 94.38 100 HIS A N 1
ATOM 785 C CA . HIS A 1 100 ? 6.343 4.572 8.648 1.00 94.38 100 HIS A CA 1
ATOM 786 C C . HIS A 1 100 ? 7.481 3.883 7.878 1.00 94.38 100 HIS A C 1
ATOM 788 O O . HIS A 1 100 ? 8.286 4.569 7.241 1.00 94.38 100 HIS A O 1
ATOM 794 N N . LYS A 1 101 ? 7.573 2.546 7.930 1.00 94.00 101 LYS A N 1
ATOM 795 C CA . LYS A 1 101 ? 8.591 1.786 7.180 1.00 94.00 101 LYS A CA 1
ATOM 796 C C . LYS A 1 101 ? 8.376 1.925 5.675 1.00 94.00 101 LYS A C 1
ATOM 798 O O . LYS A 1 101 ? 9.329 2.220 4.957 1.00 94.00 101 LYS A O 1
ATOM 803 N N . TYR A 1 102 ? 7.131 1.806 5.218 1.00 94.75 102 TYR A N 1
ATOM 804 C CA . TYR A 1 102 ? 6.788 2.005 3.813 1.00 94.75 102 TYR A CA 1
ATOM 805 C C . TYR A 1 102 ? 7.120 3.429 3.343 1.00 94.75 102 TYR A C 1
ATOM 807 O O . TYR A 1 102 ? 7.816 3.581 2.346 1.00 94.75 102 TYR A O 1
ATOM 815 N N . ILE A 1 103 ? 6.752 4.482 4.080 1.00 94.62 103 ILE A N 1
ATOM 816 C CA . ILE A 1 103 ? 7.105 5.867 3.703 1.00 94.62 103 ILE A CA 1
ATOM 817 C C . ILE A 1 103 ? 8.621 6.033 3.553 1.00 94.62 103 ILE A C 1
ATOM 819 O O . ILE A 1 103 ? 9.079 6.645 2.588 1.00 94.62 103 ILE A O 1
ATOM 823 N N . LYS A 1 104 ? 9.411 5.489 4.491 1.00 94.88 104 LYS A N 1
ATOM 824 C CA . LYS A 1 104 ? 10.879 5.541 4.412 1.00 94.88 104 LYS A CA 1
ATOM 825 C C . LYS A 1 104 ? 11.388 4.866 3.143 1.00 94.88 104 LYS A C 1
ATOM 827 O O . LYS A 1 104 ? 12.179 5.469 2.427 1.00 94.88 104 LYS A O 1
ATOM 832 N N . GLN A 1 105 ? 10.900 3.666 2.842 1.00 92.88 105 GLN A N 1
ATOM 833 C CA . GLN A 1 105 ? 11.304 2.948 1.639 1.00 92.88 105 GLN A CA 1
ATOM 834 C C . GLN A 1 105 ? 10.861 3.680 0.361 1.00 92.88 105 GLN A C 1
ATOM 836 O O . GLN A 1 105 ? 11.641 3.797 -0.573 1.00 92.88 105 GLN A O 1
ATOM 841 N N . ALA A 1 106 ? 9.658 4.260 0.329 1.00 93.56 106 ALA A N 1
ATOM 842 C CA . ALA A 1 106 ? 9.149 4.955 -0.853 1.00 93.56 106 ALA A CA 1
ATOM 843 C C . ALA A 1 106 ? 9.960 6.226 -1.137 1.00 93.56 106 ALA A C 1
ATOM 845 O O . ALA A 1 106 ? 10.194 6.569 -2.295 1.00 93.56 106 ALA A O 1
ATOM 846 N N . LYS A 1 107 ? 10.447 6.894 -0.081 1.00 93.50 107 LYS A N 1
ATOM 847 C CA . LYS A 1 107 ? 11.388 8.016 -0.198 1.00 93.50 107 LYS A CA 1
ATOM 848 C C . LYS A 1 107 ? 12.741 7.572 -0.759 1.00 93.50 107 LYS A C 1
ATOM 850 O O . LYS A 1 107 ? 13.286 8.289 -1.592 1.00 93.50 107 LYS A O 1
ATOM 855 N N . LEU A 1 108 ? 13.261 6.417 -0.331 1.00 93.62 108 LEU A N 1
ATOM 856 C CA . LEU A 1 108 ? 14.510 5.846 -0.860 1.00 93.62 108 LEU A CA 1
ATOM 857 C C . LEU A 1 108 ? 14.377 5.422 -2.330 1.00 93.62 108 LEU A C 1
ATOM 859 O O . LEU A 1 108 ? 15.300 5.632 -3.108 1.00 93.62 108 LEU A O 1
ATOM 863 N N . ASP A 1 109 ? 13.213 4.902 -2.718 1.00 92.44 109 ASP A N 1
ATOM 864 C CA . ASP A 1 109 ? 12.929 4.445 -4.083 1.00 92.44 109 ASP A CA 1
ATOM 865 C C . ASP A 1 109 ? 12.456 5.579 -5.017 1.00 92.44 109 ASP A C 1
ATOM 867 O O . ASP A 1 109 ? 12.053 5.317 -6.150 1.00 92.44 109 ASP A O 1
ATOM 871 N N . HIS A 1 110 ? 12.468 6.838 -4.555 1.00 93.56 110 HIS A N 1
ATOM 872 C CA . HIS A 1 110 ? 12.000 8.023 -5.294 1.00 93.56 110 HIS A CA 1
ATOM 873 C C . HIS A 1 110 ? 10.546 7.934 -5.804 1.00 93.56 110 HIS A C 1
ATOM 875 O O . HIS A 1 110 ? 10.175 8.541 -6.810 1.00 93.56 110 HIS A O 1
ATOM 881 N N . LYS A 1 111 ? 9.696 7.204 -5.078 1.00 93.75 111 LYS A N 1
ATOM 882 C CA . LYS A 1 111 ? 8.275 6.981 -5.373 1.00 93.75 111 LYS A CA 1
ATOM 883 C C . LYS A 1 111 ? 7.391 8.026 -4.691 1.00 93.75 111 LYS A C 1
ATOM 885 O O . LYS A 1 111 ? 6.733 7.761 -3.686 1.00 93.75 111 LYS A O 1
ATOM 890 N N . TYR A 1 112 ? 7.443 9.263 -5.183 1.00 93.38 112 TYR A N 1
ATOM 891 C CA . TYR A 1 112 ? 6.831 10.415 -4.504 1.00 93.38 112 TYR A CA 1
ATOM 892 C C . TYR A 1 112 ? 5.297 10.371 -4.440 1.00 93.38 112 TYR A C 1
ATOM 894 O O . TYR A 1 112 ? 4.719 10.858 -3.465 1.00 93.38 112 TYR A O 1
ATOM 902 N N . ASP A 1 113 ? 4.640 9.763 -5.426 1.00 94.75 113 ASP A N 1
ATOM 903 C CA . ASP A 1 113 ? 3.184 9.598 -5.416 1.00 94.75 113 ASP A CA 1
ATOM 904 C C . ASP A 1 113 ? 2.754 8.629 -4.305 1.00 94.75 113 ASP A C 1
ATOM 906 O O . ASP A 1 113 ? 1.849 8.930 -3.521 1.00 94.75 113 ASP A O 1
ATOM 910 N N . GLU A 1 114 ? 3.465 7.511 -4.152 1.00 93.00 114 GLU A N 1
ATOM 911 C CA . GLU A 1 114 ? 3.282 6.558 -3.060 1.00 93.00 114 GLU A CA 1
ATOM 912 C C . GLU A 1 114 ? 3.575 7.191 -1.700 1.00 93.00 114 GLU A C 1
ATOM 914 O O . GLU A 1 114 ? 2.805 6.986 -0.764 1.00 93.00 114 GLU A O 1
ATOM 919 N N . VAL A 1 115 ? 4.624 8.013 -1.584 1.00 95.88 115 VAL A N 1
ATOM 920 C CA . VAL A 1 115 ? 4.906 8.774 -0.354 1.00 95.88 115 VAL A CA 1
ATOM 921 C C . VAL A 1 115 ? 3.706 9.630 0.038 1.00 95.88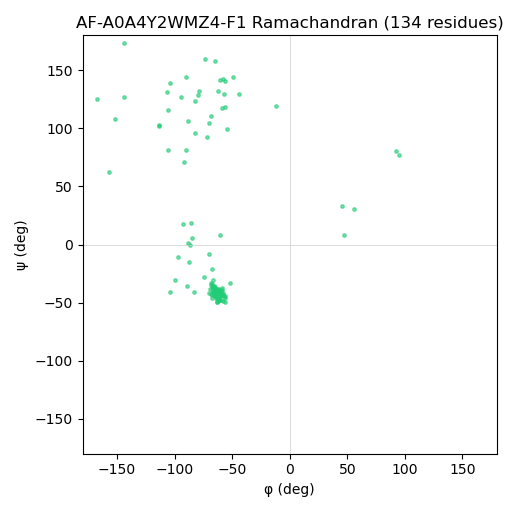 115 VAL A C 1
ATOM 923 O O . VAL A 1 115 ? 3.260 9.559 1.181 1.00 95.88 115 VAL A O 1
ATOM 926 N N . LYS A 1 116 ? 3.148 10.401 -0.902 1.00 96.50 116 LYS A N 1
ATOM 927 C CA . LYS A 1 116 ? 1.999 11.275 -0.636 1.00 96.50 116 LYS A CA 1
ATOM 928 C C . LYS A 1 116 ? 0.765 10.482 -0.197 1.00 96.50 116 LYS A C 1
ATOM 930 O O . LYS A 1 116 ? 0.073 10.889 0.736 1.00 96.50 116 LYS A O 1
ATOM 935 N N . MET A 1 117 ? 0.487 9.352 -0.850 1.00 96.94 117 MET A N 1
ATOM 936 C CA . MET A 1 117 ? -0.630 8.478 -0.477 1.00 96.94 117 MET A CA 1
ATOM 937 C C . MET A 1 117 ? -0.440 7.878 0.921 1.00 96.94 117 MET A C 1
ATOM 939 O O . MET A 1 117 ? -1.358 7.917 1.742 1.00 96.94 117 MET A O 1
ATOM 943 N N . LEU A 1 118 ? 0.759 7.374 1.217 1.00 97.25 118 LEU A N 1
ATOM 944 C CA . LEU A 1 118 ? 1.091 6.781 2.511 1.00 97.25 118 LEU A CA 1
ATOM 945 C C . LEU A 1 118 ? 1.078 7.816 3.645 1.00 97.25 118 LEU A C 1
ATOM 947 O O . LEU A 1 118 ? 0.645 7.502 4.749 1.00 97.25 118 LEU A O 1
ATOM 951 N N . GLU A 1 119 ? 1.501 9.057 3.389 1.00 97.25 119 GLU A N 1
ATOM 952 C CA . GLU A 1 119 ? 1.438 10.149 4.369 1.00 97.25 119 GLU A CA 1
ATOM 953 C C . GLU A 1 119 ? -0.009 10.536 4.716 1.00 97.25 119 GLU A C 1
ATOM 955 O O . GLU A 1 119 ? -0.304 10.830 5.876 1.00 97.25 119 GLU A O 1
ATOM 960 N N . ASN A 1 120 ? -0.931 10.491 3.749 1.00 97.38 120 ASN A N 1
ATOM 961 C CA . ASN A 1 120 ? -2.357 10.676 4.028 1.00 97.38 120 ASN A CA 1
ATOM 962 C C . ASN A 1 120 ? -2.923 9.518 4.857 1.00 97.38 120 ASN A C 1
ATOM 964 O O . ASN 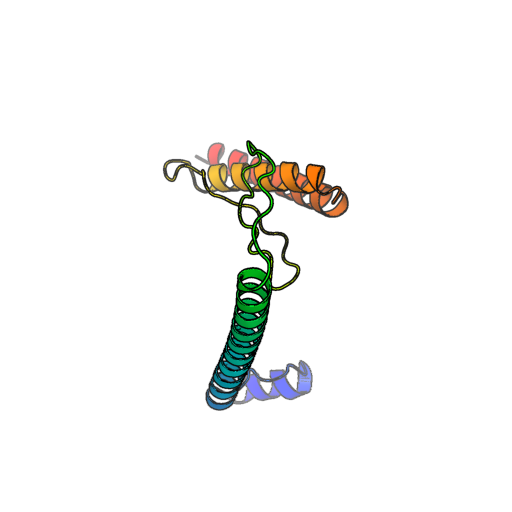A 1 120 ? -3.571 9.764 5.873 1.00 97.38 120 ASN A O 1
ATOM 968 N N . ASN A 1 121 ? -2.615 8.272 4.486 1.00 96.25 121 ASN A N 1
ATOM 969 C CA . ASN A 1 121 ? -3.040 7.101 5.251 1.00 96.25 121 ASN A CA 1
ATOM 970 C C . ASN A 1 121 ? -2.513 7.133 6.697 1.00 96.25 121 ASN A C 1
ATOM 972 O O . ASN A 1 121 ? -3.243 6.826 7.636 1.00 96.25 121 ASN A O 1
ATOM 976 N N . LEU A 1 122 ? -1.268 7.578 6.894 1.00 97.19 122 LEU A N 1
ATOM 977 C CA . LEU A 1 122 ? -0.676 7.737 8.219 1.00 97.19 122 LEU A CA 1
ATOM 978 C C . LEU A 1 122 ? -1.461 8.731 9.087 1.00 9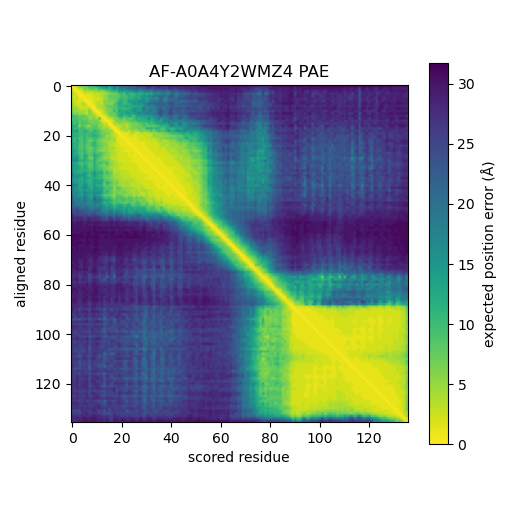7.19 122 LEU A C 1
ATOM 980 O O . LEU A 1 122 ? -1.705 8.453 10.260 1.00 97.19 122 LEU A O 1
ATOM 984 N N . LYS A 1 123 ? -1.877 9.872 8.521 1.00 96.69 123 LYS A N 1
ATOM 985 C CA . LYS A 1 123 ? -2.697 10.863 9.240 1.00 96.69 123 LYS A CA 1
ATOM 986 C C . LYS A 1 123 ? -4.045 10.283 9.658 1.00 96.69 123 LYS A C 1
ATOM 988 O O . LYS A 1 123 ? -4.474 10.505 10.788 1.00 96.69 123 LYS A O 1
ATOM 993 N N . GLU A 1 124 ? -4.696 9.537 8.770 1.00 96.62 124 GLU A N 1
AT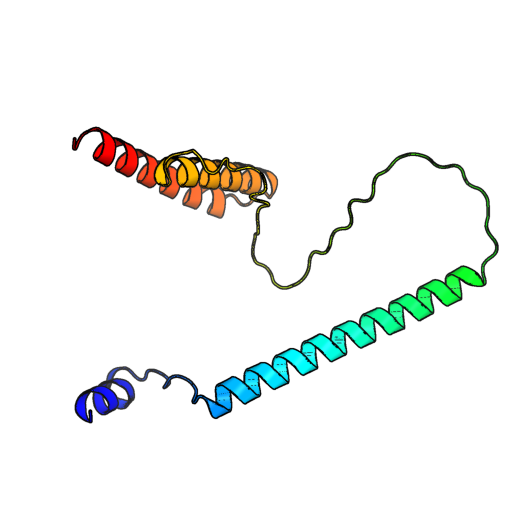OM 994 C CA . GLU A 1 124 ? -5.972 8.875 9.060 1.00 96.62 124 GLU A CA 1
ATOM 995 C C . GLU A 1 124 ? -5.828 7.854 10.195 1.00 96.62 124 GLU A C 1
ATOM 997 O O . GLU A 1 124 ? -6.603 7.887 11.150 1.00 96.62 124 GLU A O 1
ATOM 1002 N N . LEU A 1 125 ? -4.791 7.011 10.153 1.00 96.06 125 LEU A N 1
ATOM 1003 C CA . LEU A 1 125 ? -4.505 6.032 11.209 1.00 96.06 125 LEU A CA 1
ATOM 1004 C C . LEU A 1 125 ? -4.224 6.697 12.562 1.00 96.06 125 LEU A C 1
ATOM 1006 O O . LEU A 1 125 ? -4.689 6.224 13.596 1.00 96.06 125 LEU A O 1
ATOM 1010 N N . GLN A 1 126 ? -3.494 7.815 12.575 1.00 93.62 126 GLN A N 1
ATOM 1011 C CA . GLN A 1 126 ? -3.224 8.565 13.804 1.00 93.62 126 GLN A CA 1
ATOM 1012 C C . GLN A 1 126 ? -4.488 9.202 14.389 1.00 93.62 126 GLN A C 1
ATOM 1014 O O . GLN A 1 126 ? -4.677 9.191 15.610 1.00 93.62 126 GLN A O 1
ATOM 1019 N N . LEU A 1 127 ? -5.357 9.748 13.533 1.00 95.31 127 LEU A N 1
ATOM 1020 C CA . LEU A 1 127 ? -6.645 10.300 13.946 1.00 95.31 127 LEU A CA 1
ATOM 1021 C C . LEU A 1 127 ? -7.525 9.207 14.561 1.00 95.31 127 LEU A C 1
ATOM 1023 O O . LEU A 1 127 ? -8.075 9.395 15.644 1.00 95.31 127 LEU A O 1
ATOM 1027 N N . GLU A 1 128 ? -7.606 8.057 13.896 1.00 93.38 128 GLU A N 1
ATOM 1028 C CA . GLU A 1 128 ? -8.370 6.900 14.353 1.00 93.38 128 GLU A CA 1
ATOM 1029 C C . GLU A 1 128 ? -7.855 6.376 15.697 1.00 93.38 128 GLU A C 1
ATOM 1031 O O . GLU A 1 128 ? -8.625 6.210 16.639 1.00 93.38 128 GLU A O 1
ATOM 1036 N N . HIS A 1 129 ? -6.542 6.204 15.830 1.00 93.25 129 HIS A N 1
ATOM 1037 C CA . HIS A 1 129 ? -5.909 5.792 17.080 1.00 93.25 129 HIS A CA 1
ATOM 1038 C C . HIS A 1 129 ? -6.182 6.785 18.223 1.00 93.25 129 HIS A C 1
ATOM 1040 O O . HIS A 1 129 ? -6.459 6.390 19.355 1.00 93.25 129 HIS A O 1
ATOM 1046 N N . SER A 1 130 ? -6.157 8.089 17.931 1.00 92.06 130 SER A N 1
ATOM 1047 C CA . SER A 1 130 ? -6.476 9.129 18.917 1.00 92.06 130 SER A CA 1
ATOM 1048 C C . SER A 1 130 ? -7.950 9.081 19.325 1.00 92.06 130 SER A C 1
ATOM 1050 O O . SER A 1 130 ? -8.264 9.201 20.507 1.00 92.06 130 SER A O 1
ATOM 1052 N N . ARG A 1 131 ? -8.853 8.842 18.366 1.00 92.44 131 ARG A N 1
ATOM 1053 C CA . ARG A 1 131 ? -10.287 8.651 18.616 1.00 92.44 131 ARG A CA 1
ATOM 1054 C C . ARG A 1 131 ? -10.546 7.435 19.503 1.00 92.44 131 ARG A C 1
ATOM 1056 O O . ARG A 1 131 ? -11.335 7.534 20.434 1.00 92.44 131 ARG A O 1
ATOM 1063 N N . GLN A 1 132 ? -9.863 6.322 19.248 1.00 89.19 132 GLN A N 1
ATOM 1064 C CA . GLN A 1 132 ? -9.971 5.107 20.060 1.00 89.19 132 GLN A CA 1
ATOM 1065 C C . GLN A 1 132 ? -9.489 5.335 21.496 1.00 89.19 132 GLN A C 1
ATOM 1067 O O . GLN A 1 132 ? -10.127 4.863 22.429 1.00 89.19 132 GLN A O 1
ATOM 1072 N N . LYS A 1 133 ? -8.421 6.119 21.690 1.00 85.12 133 LYS A N 1
ATOM 1073 C CA . LYS A 1 133 ? -7.920 6.474 23.028 1.00 85.12 133 LYS A CA 1
ATOM 1074 C C . LYS A 1 133 ? -8.773 7.504 23.769 1.00 85.12 133 LYS A C 1
ATOM 1076 O O . LYS A 1 133 ? -8.762 7.506 24.992 1.00 85.12 133 LYS A O 1
ATOM 1081 N N . ALA A 1 134 ? -9.477 8.378 23.052 1.00 83.69 134 ALA A N 1
ATOM 1082 C CA . ALA A 1 134 ? -10.364 9.388 23.635 1.00 83.69 134 ALA A CA 1
ATOM 1083 C C . ALA A 1 134 ? -11.800 8.882 23.876 1.00 83.69 134 ALA A C 1
ATOM 1085 O O . ALA A 1 134 ? -12.572 9.549 24.557 1.00 83.69 134 ALA A O 1
ATOM 1086 N N . GLY A 1 135 ? -12.172 7.744 23.280 1.00 63.69 135 GLY A N 1
ATOM 1087 C CA . GLY A 1 135 ? -13.495 7.121 23.384 1.00 63.69 135 GLY A CA 1
ATOM 1088 C C . GLY A 1 135 ? -13.634 6.071 24.493 1.00 63.69 135 GLY A C 1
ATOM 1089 O O . GLY A 1 135 ? -14.572 5.277 24.423 1.00 63.69 135 GLY A O 1
ATOM 1090 N N . TYR A 1 136 ? -12.719 6.056 25.467 1.00 48.75 136 TYR A N 1
ATOM 1091 C CA . TYR A 1 136 ? -12.761 5.233 26.682 1.00 48.75 136 TYR A CA 1
ATOM 1092 C C . TYR A 1 136 ? -12.847 6.109 27.931 1.00 48.75 136 TYR A C 1
ATOM 1094 O O . TYR A 1 136 ? -12.115 7.124 27.984 1.00 48.75 136 TYR A O 1
#

Secondary structure (DSSP, 8-state):
-HHHHHIIIIIS-PPPPPPHHHHHHHHHHHHHHHHHHHHHHHHHHHHHHHHHHTSPPP---------------SSS----------TTS-HHHHHHHHHHHHHHHHHHTT-HHHHHHHHHHHHHHHHHHHHHHH--

Organism: Araneus ventricosus (NCBI:txid182803)

Nearest PDB structures (foldseek):
  1z0k-assembly2_D  TM=8.796E-01  e=1.947E-02  Homo sapiens
  4c2m-assembly2_S  TM=5.914E-01  e=3.493E+00  Saccharomyces cerevisiae

Radius of gyration: 25.41 Å; Cα contacts (8 Å, |Δi|>4): 39; chains: 1; bounding box: 78×38×45 Å

Sequence (136 aa):
MAASQFLRNNILALPSPPTEAELARYRSMRLDQVHRRIQQEKEAEMLRNQKESSKSPSPVKSPNQQRVAEPVSPGTGWCVSTDSVKEEEDPMVQQINIIHKYIKQAKLDHKYDEVKMLENNLKELQLEHSRQKAGY

InterPro domains:
  IPR021565 Rabenosyn, Rab binding domain [PF11464] (91-132)
  IPR036531 Rabenosyn, Rab binding domain superfamily [SSF140125] (83-133)

Mean predicted aligned error: 18.76 Å

Solvent-accessible surface area (backbone atoms only — not comparable to full-atom values): 8560 Å² total; per-residue (Å²): 128,63,68,67,52,49,43,37,55,74,74,63,64,50,80,75,79,76,50,72,70,54,50,51,50,52,50,51,54,50,52,53,54,51,51,52,50,54,51,52,53,52,53,53,50,51,53,52,53,54,58,54,72,74,53,83,87,77,94,74,82,81,86,89,76,88,77,73,84,77,87,86,78,88,76,97,67,92,80,78,89,71,90,80,70,71,88,87,52,57,71,69,59,46,50,54,54,50,49,53,52,50,38,54,51,26,60,75,69,70,36,61,69,58,29,56,53,46,54,51,52,46,52,52,52,51,50,50,55,49,48,60,66,70,73,108

pLDDT: mean 77.6, std 18.52, range [37.16, 97.38]

Foldseek 3Di:
DPPVVCCVVPPVVHPDDDDPVVVVVVVVVVVVVVVVVVVVVVVVVVVVVVVVVPDDDDDDDDDDDPPPDDPDDDDDDDDDDPPDDDPPDDPLVSVLVVLVRVLVVCVVVVVVVSNVVSVVVSVVSVVVVVCVVVVD